Protein AF-F8J615-F1 (afdb_monomer_lite)

Secondary structure (DSSP, 8-state):
---SSHHHHHHHHHB--SPEEEEEEEEEETTEEEEEEEE-TT-EEEEEEEEPPBPTTSSB-GGGPPTTEEEETTTEEEEEEEE---TTSSSSS------

Radius of gyration: 18.22 Å; chains: 1; bounding box: 28×56×58 Å

pLDDT: mean 74.1, std 15.86, range [41.38, 92.69]

Sequence (99 aa):
MLAIRHHAHILEYCVLHNTTPEGPVIGRLDGSDFSEFVLDEFGRRFAYSGVAPRLSNGQFDDAALKDGEFIVPPGLIYKYRGYADKRRRLLGFATTTSA

Structure (mmCIF, N/CA/C/O backbone):
data_AF-F8J615-F1
#
_entry.id   AF-F8J615-F1
#
loop_
_atom_site.group_PDB
_atom_site.id
_atom_site.type_symbol
_atom_site.label_atom_id
_atom_site.label_alt_id
_atom_site.label_comp_id
_atom_site.label_asym_id
_atom_site.label_entity_id
_atom_site.label_seq_id
_atom_site.pdbx_PDB_ins_code
_atom_site.Cartn_x
_atom_site.Cartn_y
_atom_site.Cartn_z
_atom_site.occupancy
_atom_site.B_iso_or_equiv
_atom_site.auth_seq_id
_atom_site.auth_comp_id
_atom_site.auth_asym_id
_atom_site.auth_atom_id
_atom_site.pdbx_PDB_model_num
ATOM 1 N N . MET A 1 1 ? 6.841 -24.681 23.557 1.00 41.38 1 MET A N 1
ATOM 2 C CA . MET A 1 1 ? 6.531 -23.245 23.377 1.00 41.38 1 MET A CA 1
ATOM 3 C C . MET A 1 1 ? 7.781 -22.543 22.854 1.00 41.38 1 MET A C 1
ATOM 5 O O . MET A 1 1 ? 8.574 -22.063 23.647 1.00 41.38 1 MET A O 1
ATOM 9 N N . LEU A 1 2 ? 8.031 -22.565 21.541 1.00 45.41 2 LEU A N 1
ATOM 10 C CA . LEU A 1 2 ? 9.156 -21.832 20.944 1.00 45.41 2 LEU A CA 1
ATOM 11 C C . LEU A 1 2 ? 8.871 -21.574 19.453 1.00 45.41 2 LEU A C 1
ATOM 13 O O . LEU A 1 2 ? 9.313 -22.321 18.592 1.00 45.41 2 LEU A O 1
ATOM 17 N N . ALA A 1 3 ? 8.072 -20.551 19.151 1.00 45.34 3 ALA A N 1
ATOM 18 C CA . ALA A 1 3 ? 7.845 -20.091 17.773 1.00 45.34 3 ALA A CA 1
ATOM 19 C C . ALA A 1 3 ? 7.894 -18.556 17.656 1.00 45.34 3 ALA A C 1
ATOM 21 O O . ALA A 1 3 ? 7.416 -17.982 16.690 1.00 45.34 3 ALA A O 1
ATOM 22 N N . ILE A 1 4 ? 8.477 -17.867 18.643 1.00 47.19 4 ILE A N 1
ATOM 23 C CA . ILE A 1 4 ? 8.467 -16.398 18.718 1.00 47.19 4 ILE A CA 1
ATOM 24 C C . ILE A 1 4 ? 9.898 -15.871 18.615 1.00 47.19 4 ILE A C 1
ATOM 26 O O . ILE A 1 4 ? 10.379 -15.212 19.524 1.00 47.19 4 ILE A O 1
ATOM 30 N N . ARG A 1 5 ? 10.632 -16.248 17.561 1.00 47.94 5 ARG A N 1
ATOM 31 C CA . ARG A 1 5 ? 11.920 -15.605 17.206 1.00 47.94 5 ARG A CA 1
ATOM 32 C C . ARG A 1 5 ? 12.177 -15.523 15.699 1.00 47.94 5 ARG A C 1
ATOM 34 O O . ARG A 1 5 ? 12.901 -14.634 15.281 1.00 47.94 5 ARG A O 1
ATOM 41 N N . HIS A 1 6 ? 11.544 -16.373 14.884 1.00 48.22 6 HIS A N 1
ATOM 42 C CA . HIS A 1 6 ? 11.678 -16.313 13.420 1.00 48.22 6 HIS A CA 1
ATOM 43 C C . HIS A 1 6 ? 10.702 -15.343 12.729 1.00 48.22 6 HIS A C 1
ATOM 45 O O . HIS A 1 6 ? 11.033 -14.838 11.664 1.00 48.22 6 HIS A O 1
ATOM 51 N N . HIS A 1 7 ? 9.547 -15.027 13.330 1.00 51.00 7 HIS A N 1
ATOM 52 C CA . HIS A 1 7 ? 8.560 -14.117 12.721 1.00 51.00 7 HIS A CA 1
ATOM 53 C C . HIS A 1 7 ? 9.024 -12.652 12.687 1.00 51.00 7 HIS A C 1
ATOM 55 O O . HIS A 1 7 ? 8.824 -11.971 11.686 1.00 51.00 7 HIS A O 1
ATOM 61 N N . ALA A 1 8 ? 9.696 -12.172 13.740 1.00 46.19 8 ALA A N 1
ATOM 62 C CA . ALA A 1 8 ? 10.144 -10.777 13.814 1.00 46.19 8 ALA A CA 1
ATOM 63 C C . ALA A 1 8 ? 11.122 -10.416 12.680 1.00 46.19 8 ALA A C 1
ATOM 65 O O . ALA A 1 8 ? 10.989 -9.365 12.065 1.00 46.19 8 ALA A O 1
ATOM 66 N N . HIS A 1 9 ? 12.032 -11.335 12.340 1.00 47.38 9 HIS A N 1
ATOM 67 C CA . HIS A 1 9 ? 13.005 -11.130 11.266 1.00 47.38 9 HIS A CA 1
ATOM 68 C C . HIS A 1 9 ? 12.369 -11.132 9.866 1.00 47.38 9 HIS A C 1
ATOM 70 O O . HIS A 1 9 ? 12.890 -10.481 8.972 1.00 47.38 9 HIS A O 1
ATOM 76 N N . ILE A 1 10 ? 11.259 -11.854 9.653 1.00 52.44 10 ILE A N 1
ATOM 77 C CA . ILE A 1 10 ? 10.537 -11.869 8.366 1.00 52.44 10 ILE A CA 1
ATOM 78 C C . ILE A 1 10 ? 9.768 -10.555 8.176 1.00 52.44 10 ILE A C 1
ATOM 80 O O . ILE A 1 10 ? 9.771 -9.989 7.083 1.00 52.44 10 ILE A O 1
ATOM 84 N N . LEU A 1 11 ? 9.177 -10.027 9.253 1.00 52.38 11 LEU A N 1
ATOM 85 C CA . LEU A 1 11 ? 8.451 -8.758 9.226 1.00 52.38 11 LEU A CA 1
ATOM 86 C C . LEU A 1 11 ? 9.345 -7.580 8.819 1.00 52.38 11 LEU A C 1
ATOM 88 O O . LEU A 1 11 ? 8.904 -6.742 8.038 1.00 52.38 11 LEU A O 1
ATOM 92 N N . GLU A 1 12 ? 10.605 -7.539 9.264 1.00 51.88 12 GLU A N 1
ATOM 93 C CA . GLU A 1 12 ? 11.549 -6.477 8.873 1.00 51.88 12 GLU A CA 1
ATOM 94 C C . GLU A 1 12 ? 11.783 -6.408 7.354 1.00 51.88 12 GLU A C 1
ATOM 96 O O . GLU A 1 12 ? 11.981 -5.319 6.819 1.00 51.88 12 GLU A O 1
ATOM 101 N N . TYR A 1 13 ? 11.690 -7.535 6.636 1.00 56.03 13 TYR A N 1
ATOM 102 C CA . TYR A 1 13 ? 11.804 -7.564 5.171 1.00 56.03 13 TYR A CA 1
ATOM 103 C C . TYR A 1 13 ? 10.472 -7.332 4.441 1.00 56.03 13 TYR A C 1
ATOM 105 O O . TYR A 1 13 ? 10.479 -6.963 3.264 1.00 56.03 13 TYR A O 1
ATOM 113 N N . CYS A 1 14 ? 9.335 -7.531 5.114 1.00 68.56 14 CYS A N 1
ATOM 114 C CA . CYS A 1 14 ? 8.002 -7.295 4.557 1.00 68.56 14 CYS A CA 1
ATOM 115 C C . CYS A 1 14 ? 7.497 -5.863 4.778 1.00 68.56 14 CYS A C 1
ATOM 117 O O . CYS A 1 14 ? 6.544 -5.464 4.109 1.00 68.56 14 CYS A O 1
ATOM 119 N N . VAL A 1 15 ? 8.107 -5.087 5.681 1.00 78.44 15 VAL A N 1
ATOM 120 C CA . VAL A 1 15 ? 7.726 -3.691 5.930 1.00 78.44 15 VAL A CA 1
ATOM 121 C C . VAL A 1 15 ? 8.602 -2.733 5.119 1.00 78.44 15 VAL A C 1
ATOM 123 O O . VAL A 1 15 ? 9.804 -2.603 5.352 1.00 78.44 15 VAL A O 1
ATOM 126 N N . LEU A 1 16 ? 7.988 -2.006 4.187 1.00 82.44 16 LEU A N 1
ATOM 127 C CA . LEU A 1 16 ? 8.661 -0.974 3.403 1.00 82.44 16 LEU A CA 1
ATOM 128 C C . LEU A 1 16 ? 8.666 0.349 4.170 1.00 82.44 16 LEU A C 1
ATOM 130 O O . LEU A 1 16 ? 7.620 0.932 4.455 1.00 82.44 16 LEU A O 1
ATOM 134 N N . HIS A 1 17 ? 9.867 0.835 4.459 1.00 80.19 17 HIS A N 1
ATOM 135 C CA . HIS A 1 17 ? 10.097 2.151 5.041 1.00 80.19 17 HIS A CA 1
ATOM 136 C C . HIS A 1 17 ? 10.492 3.142 3.934 1.00 80.19 17 HIS A C 1
ATOM 138 O O . HIS A 1 17 ? 10.990 2.738 2.886 1.00 80.19 17 HIS A O 1
ATOM 144 N N . ASN A 1 18 ? 10.267 4.441 4.157 1.00 82.50 18 ASN A N 1
ATOM 145 C CA . ASN A 1 18 ? 10.636 5.520 3.223 1.00 82.50 18 ASN A CA 1
ATOM 146 C C . ASN A 1 18 ? 10.016 5.408 1.817 1.00 82.50 18 ASN A C 1
ATOM 148 O O . ASN A 1 18 ? 10.662 5.698 0.809 1.00 82.50 18 ASN A O 1
ATOM 152 N N . THR A 1 19 ? 8.749 5.004 1.726 1.00 87.94 19 THR A N 1
ATOM 153 C CA . THR A 1 19 ? 8.056 4.938 0.438 1.00 87.94 19 THR A CA 1
ATOM 154 C C . THR A 1 19 ? 7.598 6.314 -0.041 1.00 87.94 19 THR A C 1
ATOM 156 O O . THR A 1 19 ? 7.015 7.081 0.725 1.00 87.94 19 THR A O 1
ATOM 159 N N . THR A 1 20 ? 7.786 6.606 -1.325 1.00 89.56 20 THR A N 1
ATOM 160 C CA . THR A 1 20 ? 7.277 7.819 -1.974 1.00 89.56 20 THR A CA 1
ATOM 161 C C . THR A 1 20 ? 5.940 7.516 -2.661 1.00 89.56 20 THR A C 1
ATOM 163 O O . THR A 1 20 ? 5.904 6.623 -3.510 1.00 89.56 20 THR A O 1
ATOM 166 N N . PRO A 1 21 ? 4.844 8.225 -2.335 1.00 89.12 21 PRO A N 1
ATOM 167 C CA . PRO A 1 21 ? 3.562 8.048 -3.015 1.00 89.1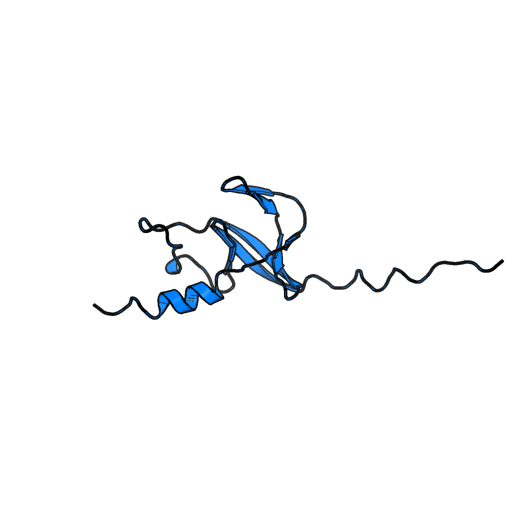2 21 PRO A CA 1
ATOM 168 C C . PRO A 1 21 ? 3.660 8.433 -4.496 1.00 89.12 21 PRO A C 1
ATOM 170 O O . PRO A 1 21 ? 4.287 9.431 -4.852 1.00 89.12 21 PRO A O 1
ATOM 173 N N . GLU A 1 22 ? 3.028 7.646 -5.362 1.00 88.88 22 GLU A N 1
ATOM 174 C CA . GLU A 1 22 ? 2.975 7.883 -6.801 1.00 88.88 22 GLU A CA 1
ATOM 175 C C . GLU A 1 22 ? 1.548 7.693 -7.333 1.00 88.88 22 GLU A C 1
ATOM 177 O O . GLU A 1 22 ? 0.860 6.723 -7.011 1.00 88.88 22 GLU A O 1
ATOM 182 N N . GLY A 1 23 ? 1.113 8.610 -8.197 1.00 86.88 23 GLY A N 1
ATOM 183 C CA . GLY A 1 23 ? -0.213 8.561 -8.802 1.00 86.88 23 GLY A CA 1
ATOM 184 C C . GLY A 1 23 ? -1.290 9.231 -7.942 1.00 86.88 23 GLY A C 1
ATOM 185 O O . GLY A 1 23 ? -0.977 10.103 -7.128 1.00 86.88 23 GLY A O 1
ATOM 186 N N . PRO A 1 24 ? -2.571 8.901 -8.176 1.00 90.94 24 PRO A N 1
ATOM 187 C CA . PRO A 1 24 ? -3.676 9.523 -7.462 1.00 90.94 24 PRO A CA 1
ATOM 188 C C . PRO A 1 24 ? -3.723 9.068 -6.001 1.00 90.94 24 PRO A C 1
ATOM 190 O O . PRO A 1 24 ? -3.505 7.895 -5.692 1.00 90.94 24 PRO A O 1
ATOM 193 N N . VAL A 1 25 ? -4.077 9.998 -5.112 1.00 92.69 25 VAL A N 1
ATOM 194 C CA . VAL A 1 25 ? -4.448 9.686 -3.727 1.00 92.69 25 VAL A CA 1
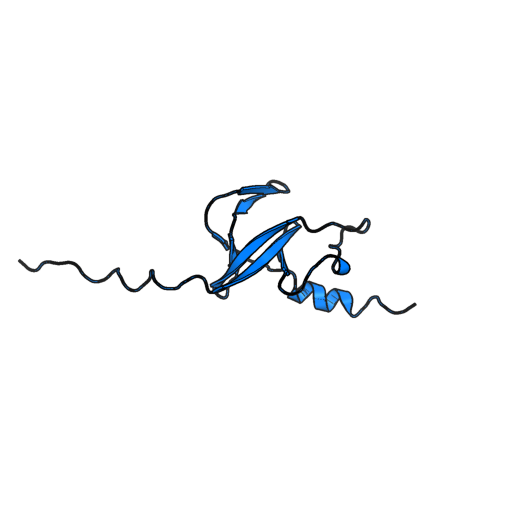ATOM 195 C C . VAL A 1 25 ? -5.791 8.965 -3.750 1.00 92.69 25 VAL A C 1
ATOM 197 O O . VAL A 1 25 ? -6.771 9.501 -4.266 1.00 92.69 25 VAL A O 1
ATOM 200 N N . ILE A 1 26 ? -5.836 7.754 -3.202 1.00 92.00 26 ILE A N 1
ATOM 201 C CA . ILE A 1 26 ? -7.032 6.897 -3.205 1.00 92.00 26 ILE A CA 1
ATOM 202 C C . ILE A 1 26 ? -7.716 6.830 -1.836 1.00 92.00 26 ILE A C 1
ATOM 204 O O . ILE A 1 26 ? -8.823 6.307 -1.727 1.00 92.00 26 ILE A O 1
ATOM 208 N N . GLY A 1 27 ? -7.086 7.367 -0.789 1.00 88.62 27 GLY A N 1
ATOM 209 C CA . GLY A 1 27 ? -7.676 7.407 0.542 1.00 88.62 27 GLY A CA 1
ATOM 210 C C . GLY A 1 27 ? -6.771 8.022 1.600 1.00 88.62 27 GLY A C 1
ATOM 211 O O . GLY A 1 27 ? -5.664 8.482 1.320 1.00 88.62 27 GLY A O 1
ATOM 212 N N . ARG A 1 28 ? -7.267 8.001 2.839 1.00 89.19 28 ARG A N 1
ATOM 213 C CA . ARG A 1 28 ? -6.564 8.456 4.040 1.00 89.19 28 ARG A CA 1
ATOM 214 C C . ARG A 1 28 ? -6.673 7.393 5.127 1.00 89.19 28 ARG A C 1
ATOM 216 O O . ARG A 1 28 ? -7.775 6.936 5.424 1.00 89.19 28 ARG A O 1
ATOM 223 N N . LEU A 1 29 ? -5.547 7.019 5.725 1.00 83.56 29 LEU A N 1
ATOM 224 C CA . LEU A 1 29 ? -5.468 6.077 6.840 1.00 83.56 29 LEU A CA 1
ATOM 225 C C . LEU A 1 29 ? -4.609 6.683 7.952 1.00 83.56 29 LEU A C 1
ATOM 227 O O . LEU A 1 29 ? -3.526 7.191 7.685 1.00 83.56 29 LEU A O 1
ATOM 231 N N . ASP A 1 30 ? -5.096 6.640 9.193 1.00 81.56 30 ASP A N 1
ATOM 232 C CA . ASP A 1 30 ? -4.375 7.158 10.371 1.00 81.56 30 ASP A CA 1
ATOM 233 C C . ASP A 1 30 ? -3.947 8.640 10.236 1.00 81.56 30 ASP A C 1
ATOM 235 O O . ASP A 1 30 ? -2.914 9.073 10.734 1.00 81.56 30 ASP A O 1
ATOM 239 N N . GLY A 1 31 ? -4.730 9.433 9.493 1.00 84.19 31 GLY A N 1
ATOM 240 C CA . GLY A 1 31 ? -4.427 10.841 9.212 1.00 84.19 31 GLY A CA 1
ATOM 241 C C . GLY A 1 31 ? -3.417 11.074 8.083 1.00 84.19 31 GLY A C 1
ATOM 242 O O . GLY A 1 31 ? -3.179 12.2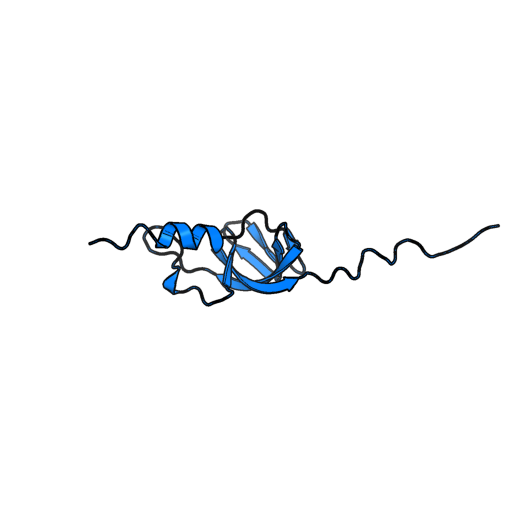27 7.736 1.00 84.19 31 GLY A O 1
ATOM 243 N N . SER A 1 32 ? -2.881 10.014 7.474 1.00 84.12 32 SER A N 1
ATOM 244 C CA . SER A 1 32 ? -1.975 10.086 6.325 1.00 84.12 32 SER A CA 1
ATOM 245 C C . SER A 1 32 ? -2.674 9.693 5.027 1.00 84.12 32 SER A C 1
ATOM 247 O O . SER A 1 32 ? -3.357 8.671 4.948 1.00 84.12 32 SER A O 1
ATOM 249 N N . ASP A 1 33 ? -2.509 10.523 4.002 1.00 89.44 33 ASP A N 1
ATOM 250 C CA . ASP A 1 33 ? -2.993 10.241 2.653 1.00 89.44 33 ASP A CA 1
ATOM 251 C C . ASP A 1 33 ? -2.143 9.142 2.008 1.00 89.44 33 ASP A C 1
ATOM 253 O O . ASP A 1 33 ? -0.918 9.131 2.146 1.00 89.44 33 ASP A O 1
ATOM 257 N N . PHE A 1 34 ? -2.786 8.222 1.289 1.00 88.69 34 PHE A N 1
ATOM 258 C CA . PHE A 1 34 ? -2.098 7.162 0.562 1.00 88.69 34 PHE A CA 1
ATOM 259 C C . PHE A 1 34 ? -2.539 7.094 -0.896 1.00 88.69 34 PHE A C 1
ATOM 261 O O . PHE A 1 34 ? -3.686 7.376 -1.253 1.00 88.69 34 PHE A O 1
ATOM 268 N N . SER A 1 35 ? -1.579 6.754 -1.751 1.00 92.38 35 SER A N 1
ATOM 269 C CA . SER A 1 35 ? -1.751 6.739 -3.202 1.00 92.38 35 SER A CA 1
ATOM 270 C C . SER A 1 35 ? -1.951 5.331 -3.733 1.00 92.38 35 SER A C 1
ATOM 272 O O . SER A 1 35 ? -1.634 4.350 -3.067 1.00 92.38 35 SER A O 1
ATOM 274 N N . GLU A 1 36 ? -2.489 5.233 -4.947 1.00 91.56 36 GLU A N 1
ATOM 275 C CA . GLU A 1 36 ? -2.672 3.945 -5.621 1.00 91.56 36 GLU A CA 1
ATOM 276 C C . GLU A 1 36 ? -1.350 3.184 -5.770 1.00 91.56 36 GLU A C 1
ATOM 278 O O . GLU A 1 36 ? -1.320 1.954 -5.669 1.00 91.56 36 GLU A O 1
ATOM 283 N N . PHE A 1 37 ? -0.248 3.916 -5.952 1.00 91.69 37 PHE A N 1
ATOM 284 C CA . PHE A 1 37 ? 1.087 3.353 -6.021 1.00 91.69 37 PHE A CA 1
ATOM 285 C C . PHE A 1 37 ? 2.027 4.003 -5.016 1.00 91.69 37 PHE A C 1
ATOM 287 O O . PHE A 1 37 ? 1.880 5.161 -4.626 1.00 91.69 37 PHE A O 1
ATOM 294 N N . VAL A 1 38 ? 3.050 3.245 -4.643 1.00 91.31 38 VAL A N 1
ATOM 295 C CA . VAL A 1 38 ? 4.204 3.755 -3.912 1.00 91.31 38 VAL A CA 1
ATOM 296 C C . VAL A 1 38 ? 5.487 3.234 -4.535 1.00 91.31 38 VAL A C 1
ATOM 298 O O . VAL A 1 38 ? 5.529 2.133 -5.090 1.00 91.31 38 VAL A O 1
ATOM 301 N N . LEU A 1 39 ? 6.534 4.039 -4.439 1.00 90.44 39 LEU A N 1
ATOM 302 C CA . LEU A 1 39 ? 7.891 3.678 -4.811 1.00 90.44 39 LEU A CA 1
ATOM 303 C C . LEU A 1 39 ? 8.726 3.503 -3.555 1.00 90.44 39 LEU A C 1
ATOM 305 O O . LEU A 1 39 ? 8.594 4.294 -2.626 1.00 90.44 39 LEU A O 1
ATOM 309 N N . ASP A 1 40 ? 9.603 2.511 -3.526 1.00 87.31 40 ASP A N 1
ATOM 310 C CA . ASP A 1 40 ? 10.642 2.461 -2.501 1.00 87.31 40 ASP A CA 1
ATOM 311 C C . ASP A 1 40 ? 11.889 3.260 -2.916 1.00 87.31 40 ASP A C 1
ATOM 313 O O . ASP A 1 40 ? 11.992 3.772 -4.035 1.00 87.31 40 ASP A O 1
ATOM 317 N N . GLU A 1 41 ? 12.871 3.329 -2.019 1.00 84.38 41 GLU A N 1
ATOM 318 C CA . GLU A 1 41 ? 14.161 3.985 -2.266 1.00 84.38 41 GLU A CA 1
ATOM 319 C C . GLU A 1 41 ? 14.940 3.395 -3.459 1.00 84.38 41 GLU A C 1
ATOM 321 O O . GLU A 1 41 ? 15.739 4.086 -4.092 1.00 84.38 41 GLU A O 1
ATOM 326 N N . PHE A 1 42 ? 14.665 2.139 -3.823 1.00 82.56 42 PHE A N 1
ATOM 327 C CA . PHE A 1 42 ? 15.272 1.452 -4.961 1.00 82.56 42 PHE A CA 1
ATOM 328 C C . PHE A 1 42 ? 14.518 1.694 -6.285 1.00 82.56 42 PHE A C 1
ATOM 330 O O . PHE A 1 42 ? 14.952 1.223 -7.341 1.00 82.56 42 PHE A O 1
ATOM 337 N N . GLY A 1 43 ? 13.402 2.433 -6.265 1.00 84.94 43 GLY A N 1
ATOM 338 C CA . GLY A 1 43 ? 12.564 2.709 -7.435 1.00 84.94 43 GLY A CA 1
ATOM 339 C C . GLY A 1 43 ? 11.681 1.533 -7.873 1.00 84.94 43 GLY A C 1
ATOM 340 O O . GLY A 1 43 ? 11.181 1.516 -9.004 1.00 84.94 43 GLY A O 1
ATOM 341 N N . ARG A 1 44 ? 11.492 0.536 -7.008 1.00 88.19 44 ARG A N 1
ATOM 342 C CA . ARG A 1 44 ? 10.494 -0.525 -7.159 1.00 88.19 44 ARG A CA 1
ATOM 343 C C . ARG A 1 44 ? 9.115 0.073 -6.915 1.00 88.19 44 ARG A C 1
ATOM 345 O O . ARG A 1 44 ? 8.903 0.770 -5.930 1.00 88.19 44 ARG A O 1
ATOM 352 N N . ARG A 1 45 ? 8.179 -0.207 -7.818 1.00 90.38 45 ARG A N 1
ATOM 353 C CA . ARG A 1 45 ? 6.787 0.226 -7.745 1.00 90.38 45 ARG A CA 1
ATOM 354 C C . ARG A 1 45 ? 5.923 -0.863 -7.130 1.00 90.38 45 ARG A C 1
ATOM 356 O O . ARG A 1 45 ? 5.932 -2.019 -7.566 1.00 90.38 45 ARG A O 1
ATOM 363 N N . PHE A 1 46 ? 5.105 -0.448 -6.179 1.00 90.81 46 PHE A N 1
ATOM 364 C CA . PHE A 1 46 ? 4.123 -1.284 -5.520 1.00 90.81 46 PHE A CA 1
ATOM 365 C C . PHE A 1 46 ? 2.734 -0.671 -5.682 1.00 90.81 46 PHE A C 1
ATOM 367 O O . PHE A 1 46 ? 2.588 0.547 -5.656 1.00 90.81 46 PHE A O 1
ATOM 374 N N . ALA A 1 47 ? 1.722 -1.512 -5.879 1.00 91.56 47 ALA A N 1
ATOM 375 C CA . ALA A 1 47 ? 0.328 -1.099 -6.034 1.00 91.56 47 ALA A CA 1
ATOM 376 C C . ALA A 1 47 ? -0.479 -1.463 -4.793 1.00 91.56 47 ALA A C 1
ATOM 378 O O . ALA A 1 47 ? -0.304 -2.558 -4.257 1.00 91.56 47 ALA A O 1
ATOM 379 N N . TYR A 1 48 ? -1.361 -0.571 -4.363 1.00 91.06 48 TYR A N 1
ATOM 380 C CA . TYR A 1 48 ? -2.232 -0.799 -3.220 1.00 91.06 48 TYR A CA 1
ATOM 381 C C . TYR A 1 48 ? -3.088 -2.057 -3.432 1.00 91.06 48 TYR A C 1
ATOM 383 O O . TYR A 1 48 ? -3.704 -2.240 -4.483 1.00 91.06 48 TYR A O 1
ATOM 391 N N . SER A 1 49 ? -3.091 -2.939 -2.433 1.00 89.69 49 SER A N 1
ATOM 392 C CA . SER A 1 49 ? -3.839 -4.205 -2.422 1.00 89.69 49 SER A CA 1
ATOM 393 C C . SER A 1 49 ? -4.907 -4.211 -1.323 1.00 89.69 49 SER A C 1
ATOM 395 O O . SER A 1 49 ? -5.977 -4.791 -1.497 1.00 89.69 49 SER A O 1
ATOM 397 N N . GLY A 1 50 ? -4.654 -3.539 -0.195 1.00 87.62 50 GLY A N 1
ATOM 398 C CA . GLY A 1 50 ? -5.591 -3.511 0.925 1.00 87.62 50 GLY A CA 1
ATOM 399 C C . GLY A 1 50 ? -5.001 -2.913 2.196 1.00 87.62 50 GLY A C 1
ATOM 400 O O . GLY A 1 50 ? -3.980 -2.235 2.167 1.00 87.62 50 GLY A O 1
ATOM 401 N N . VAL A 1 51 ? -5.637 -3.187 3.331 1.00 85.25 51 VAL A N 1
ATOM 402 C CA . VAL A 1 51 ? -5.170 -2.775 4.662 1.00 85.25 51 VAL A CA 1
ATOM 403 C C . VAL A 1 51 ? -4.762 -4.023 5.434 1.00 85.25 51 VAL A C 1
ATOM 405 O O . VAL A 1 51 ? -5.486 -5.018 5.429 1.00 85.25 51 VAL A O 1
ATOM 408 N N . ALA A 1 52 ? -3.604 -3.973 6.084 1.00 83.00 52 ALA A N 1
ATOM 409 C CA . ALA A 1 52 ? -3.089 -5.074 6.876 1.00 83.00 52 ALA A CA 1
ATOM 410 C C . ALA A 1 52 ? -3.950 -5.250 8.134 1.00 83.00 52 ALA A C 1
ATOM 412 O O . ALA A 1 52 ? -4.095 -4.294 8.909 1.00 83.00 52 ALA A O 1
ATOM 413 N N . PRO A 1 53 ? -4.519 -6.447 8.367 1.00 76.81 53 PRO A N 1
ATOM 414 C CA . PRO A 1 53 ? -5.200 -6.722 9.616 1.00 76.81 53 PRO A CA 1
ATOM 415 C C . PRO A 1 53 ? -4.191 -6.625 10.762 1.00 76.81 53 PRO A C 1
ATOM 417 O O . PRO A 1 53 ? -3.088 -7.176 10.713 1.00 76.81 53 PRO A O 1
ATOM 420 N N . ARG A 1 54 ? -4.571 -5.873 11.794 1.00 76.31 54 ARG A N 1
ATOM 421 C CA . ARG A 1 54 ? -3.803 -5.774 13.032 1.00 76.31 54 ARG A CA 1
ATOM 422 C C . ARG A 1 54 ? -4.304 -6.848 13.989 1.00 76.31 54 ARG A C 1
ATOM 424 O O . ARG A 1 54 ? -5.502 -6.938 14.254 1.00 76.31 54 ARG A O 1
ATOM 431 N N . LEU A 1 55 ? -3.385 -7.643 14.515 1.00 72.06 55 LEU A N 1
ATOM 432 C CA . LEU A 1 55 ? -3.650 -8.564 15.610 1.00 72.06 55 LEU A CA 1
ATOM 433 C C . LEU A 1 55 ? -3.993 -7.773 16.879 1.00 72.06 55 LEU A C 1
ATOM 435 O O . LEU A 1 55 ? -3.610 -6.613 17.043 1.00 72.06 55 LEU A O 1
ATOM 439 N N . SER A 1 56 ? -4.663 -8.419 17.835 1.00 70.44 56 SER A N 1
ATOM 440 C CA . SER A 1 56 ? -5.031 -7.805 19.122 1.00 70.44 56 SER A CA 1
ATOM 441 C C . SER A 1 56 ? -3.826 -7.341 19.955 1.00 70.44 56 SER A C 1
ATOM 443 O O . SER A 1 56 ? -3.992 -6.594 20.913 1.00 70.44 56 SER A O 1
ATOM 445 N N . ASN A 1 57 ? -2.616 -7.776 19.594 1.00 67.44 57 ASN A N 1
ATOM 446 C CA . ASN A 1 57 ? -1.352 -7.347 20.192 1.00 67.44 57 ASN A CA 1
ATOM 447 C C . ASN A 1 57 ? -0.749 -6.091 19.520 1.00 67.44 57 ASN A C 1
ATOM 449 O O . ASN A 1 57 ? 0.353 -5.689 19.882 1.00 67.44 57 ASN A O 1
ATOM 453 N N . GLY A 1 58 ? -1.433 -5.501 18.532 1.00 66.62 58 GLY A N 1
ATOM 454 C CA . GLY A 1 58 ? -0.982 -4.322 17.791 1.00 66.62 58 GLY A CA 1
ATOM 455 C C . GLY A 1 58 ? 0.028 -4.601 16.674 1.00 66.62 58 GLY A C 1
ATOM 456 O O . GLY A 1 58 ? 0.395 -3.670 15.962 1.00 66.62 58 GLY A O 1
ATOM 457 N N . GLN A 1 59 ? 0.460 -5.852 16.489 1.00 69.75 59 GLN A N 1
ATOM 458 C CA . GLN A 1 59 ? 1.322 -6.252 15.375 1.00 69.75 59 GLN A CA 1
ATOM 459 C C . GLN A 1 59 ? 0.492 -6.575 14.130 1.00 69.75 59 GLN A C 1
ATOM 461 O O . GLN A 1 59 ? -0.697 -6.882 14.215 1.00 69.75 59 GLN A O 1
ATOM 466 N N . PHE A 1 60 ? 1.119 -6.500 12.961 1.00 72.62 60 PHE A N 1
ATOM 467 C CA . PHE A 1 60 ? 0.490 -6.925 11.716 1.00 72.62 60 PHE A CA 1
ATOM 468 C C . PHE A 1 60 ? 0.445 -8.451 11.632 1.00 72.62 60 PHE A C 1
ATOM 470 O O . PHE A 1 60 ? 1.396 -9.118 12.035 1.00 72.62 60 PHE A O 1
ATOM 477 N N . ASP A 1 61 ? -0.664 -8.989 11.127 1.00 71.56 61 ASP A N 1
ATOM 478 C CA . ASP A 1 61 ? -0.813 -10.426 10.907 1.00 71.56 61 ASP A CA 1
ATOM 479 C C . ASP A 1 61 ? -0.034 -10.852 9.651 1.00 71.56 61 ASP A C 1
ATOM 481 O O . ASP A 1 61 ? -0.455 -10.583 8.522 1.00 71.56 61 ASP A O 1
ATOM 485 N N . ASP A 1 62 ? 1.122 -11.493 9.838 1.00 63.97 62 ASP A N 1
ATOM 486 C CA . ASP A 1 62 ?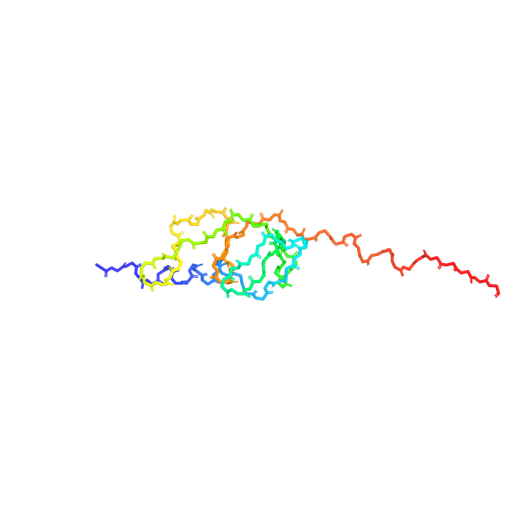 1.941 -11.998 8.733 1.00 63.97 62 ASP A CA 1
ATOM 487 C C . ASP A 1 62 ? 1.339 -13.229 8.054 1.00 63.97 62 ASP A C 1
ATOM 489 O O . ASP A 1 62 ? 1.559 -13.434 6.863 1.00 63.97 62 ASP A O 1
ATOM 493 N N . ALA A 1 63 ? 0.510 -14.004 8.758 1.00 64.38 63 ALA A N 1
ATOM 494 C CA . ALA A 1 63 ? -0.152 -15.163 8.168 1.00 64.38 63 ALA A CA 1
ATOM 495 C C . ALA A 1 63 ? -1.208 -14.753 7.126 1.00 64.38 63 ALA A C 1
ATOM 497 O O . ALA A 1 63 ? -1.610 -15.566 6.291 1.00 64.38 63 ALA A O 1
ATOM 498 N N . ALA A 1 64 ? -1.653 -13.493 7.163 1.00 67.31 64 ALA A N 1
ATOM 499 C CA . ALA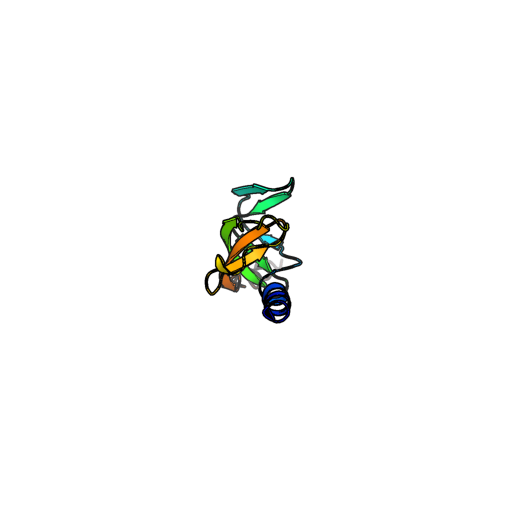 A 1 64 ? -2.570 -12.920 6.187 1.00 67.31 64 ALA A CA 1
ATOM 500 C C . ALA A 1 64 ? -1.867 -12.351 4.938 1.00 67.31 64 ALA A C 1
ATOM 502 O O . ALA A 1 64 ? -2.536 -12.139 3.922 1.00 67.31 64 ALA A O 1
ATOM 503 N N . LEU A 1 65 ? -0.551 -12.105 4.991 1.00 72.31 65 LEU A N 1
ATOM 504 C CA . LEU A 1 65 ? 0.229 -11.601 3.859 1.00 72.31 65 LEU A CA 1
ATOM 505 C C . LEU A 1 65 ? 0.455 -12.703 2.826 1.00 72.31 65 LEU A C 1
ATOM 507 O O . LEU A 1 65 ? 0.916 -13.801 3.139 1.00 72.31 65 LEU A O 1
ATOM 511 N N . LYS A 1 66 ? 0.164 -12.400 1.562 1.00 71.06 66 LYS A N 1
ATOM 512 C CA . LYS A 1 66 ? 0.467 -13.296 0.444 1.00 71.06 66 LYS A CA 1
ATOM 513 C C . LYS A 1 66 ? 1.850 -13.006 -0.123 1.00 71.06 66 LYS A C 1
ATOM 515 O O . LYS A 1 66 ? 2.413 -11.927 0.040 1.00 71.06 66 LYS A O 1
ATOM 520 N N . ASP A 1 67 ? 2.371 -13.971 -0.872 1.00 73.38 67 ASP A N 1
ATOM 521 C CA . ASP A 1 67 ? 3.655 -13.829 -1.550 1.00 73.38 67 ASP A CA 1
ATOM 522 C C . ASP A 1 67 ? 3.666 -12.604 -2.493 1.00 73.38 67 ASP A C 1
ATOM 524 O O . ASP A 1 67 ? 2.756 -12.403 -3.314 1.00 73.38 67 ASP A O 1
ATOM 528 N N . GLY A 1 68 ? 4.683 -11.751 -2.336 1.00 77.56 68 GLY A N 1
ATOM 529 C CA . GLY A 1 68 ? 4.833 -10.485 -3.061 1.00 77.56 68 GLY A CA 1
ATOM 530 C C . GLY A 1 68 ? 4.017 -9.305 -2.517 1.00 77.56 68 GLY A C 1
ATOM 531 O O . GLY A 1 68 ? 4.001 -8.247 -3.159 1.00 77.56 68 GLY A O 1
ATOM 532 N N . GLU A 1 69 ? 3.344 -9.467 -1.377 1.00 85.31 69 GLU A N 1
ATOM 533 C CA . GLU A 1 69 ? 2.711 -8.383 -0.627 1.00 85.31 69 GLU A CA 1
ATOM 534 C C . GLU A 1 69 ? 3.638 -7.840 0.469 1.00 85.31 69 GLU A C 1
ATOM 536 O O . GLU A 1 69 ? 4.418 -8.564 1.083 1.00 85.31 69 GLU A O 1
ATOM 541 N N . PHE A 1 70 ? 3.551 -6.534 0.690 1.00 85.81 70 PHE A N 1
ATOM 542 C CA . PHE A 1 70 ? 4.397 -5.766 1.590 1.00 85.81 70 PHE A CA 1
ATOM 543 C C . PHE A 1 70 ? 3.533 -4.822 2.410 1.00 85.81 70 PHE A C 1
ATOM 545 O O . PHE A 1 70 ? 2.570 -4.249 1.900 1.00 85.81 70 PHE A O 1
ATOM 552 N N . ILE A 1 71 ? 3.896 -4.628 3.671 1.00 85.75 71 ILE A N 1
ATOM 553 C CA . ILE A 1 71 ? 3.235 -3.673 4.551 1.00 85.75 71 ILE A CA 1
ATOM 554 C C . ILE A 1 71 ? 3.952 -2.332 4.441 1.00 85.75 71 ILE A C 1
ATOM 556 O O . ILE A 1 71 ? 5.167 -2.240 4.575 1.00 85.75 71 ILE A O 1
ATOM 560 N N . VAL A 1 72 ? 3.191 -1.271 4.238 1.00 85.31 72 VAL A N 1
ATOM 561 C CA . VAL A 1 72 ? 3.658 0.109 4.284 1.00 85.31 72 VAL A CA 1
ATOM 562 C C . VAL A 1 72 ? 3.003 0.769 5.497 1.00 85.31 72 VAL A C 1
ATOM 564 O O . VAL A 1 72 ? 1.772 0.728 5.617 1.00 85.31 72 VAL A O 1
ATOM 567 N N . PRO A 1 73 ? 3.771 1.369 6.421 1.00 81.50 73 PRO A N 1
ATOM 568 C CA . PRO A 1 73 ? 3.203 2.141 7.522 1.00 81.50 73 PRO A CA 1
ATOM 569 C C . PRO A 1 73 ? 2.240 3.221 6.986 1.00 81.50 73 PRO A C 1
ATOM 571 O O . PRO A 1 73 ? 2.564 3.870 5.993 1.00 81.50 73 PRO A O 1
ATOM 574 N N . PRO A 1 74 ? 1.049 3.413 7.588 1.00 77.25 74 PRO A N 1
ATOM 575 C CA . PRO A 1 74 ? 0.631 2.950 8.916 1.00 77.25 74 PRO A CA 1
ATOM 576 C C . PRO A 1 74 ? -0.031 1.555 8.964 1.00 77.25 74 PRO A C 1
ATOM 578 O O . PRO A 1 74 ? -0.598 1.184 9.989 1.00 77.25 74 PRO A O 1
ATOM 581 N N . GLY A 1 75 ? 0.016 0.754 7.901 1.00 85.00 75 GLY A N 1
ATOM 582 C CA . GLY A 1 75 ? -0.605 -0.579 7.869 1.00 85.00 75 GLY A CA 1
ATOM 583 C C . GLY A 1 75 ? -1.329 -0.881 6.568 1.00 85.00 75 GLY A C 1
ATOM 584 O O . GLY A 1 75 ? -2.363 -1.536 6.571 1.00 85.00 75 GLY A O 1
ATOM 585 N N . LEU A 1 76 ? -0.834 -0.352 5.460 1.00 88.19 76 LEU A N 1
ATOM 586 C CA . LEU A 1 76 ? -1.365 -0.582 4.127 1.00 88.19 76 LEU A CA 1
ATOM 587 C C . LEU A 1 76 ? -0.630 -1.764 3.504 1.00 88.19 76 LEU A C 1
ATOM 589 O O . LEU A 1 76 ? 0.578 -1.882 3.660 1.00 88.19 76 LEU A O 1
ATOM 593 N N . ILE A 1 77 ? -1.336 -2.616 2.777 1.00 89.12 77 ILE A N 1
ATOM 594 C CA . ILE A 1 77 ? -0.739 -3.686 1.985 1.00 89.12 77 ILE A CA 1
ATOM 595 C C . ILE A 1 77 ? -0.551 -3.183 0.561 1.00 89.12 77 ILE A C 1
ATOM 597 O O . ILE A 1 77 ? -1.505 -2.760 -0.097 1.00 89.12 77 ILE A O 1
ATOM 601 N N . TYR A 1 78 ? 0.672 -3.306 0.066 1.00 90.56 78 TYR A N 1
ATOM 602 C CA . TYR A 1 78 ? 1.030 -3.062 -1.317 1.00 90.56 78 TYR A CA 1
ATOM 603 C C . TYR A 1 78 ? 1.644 -4.306 -1.946 1.00 90.56 78 TYR A C 1
ATOM 605 O O . TYR A 1 78 ? 2.375 -5.052 -1.308 1.00 90.56 78 TYR A O 1
ATOM 613 N N . LYS A 1 79 ? 1.381 -4.519 -3.231 1.00 89.81 79 LYS A N 1
ATOM 614 C CA . LYS A 1 79 ? 1.914 -5.640 -3.998 1.00 89.81 79 LYS A CA 1
ATOM 615 C C . LYS A 1 79 ? 2.962 -5.168 -4.987 1.00 89.81 79 LYS A C 1
ATOM 617 O O . LYS A 1 79 ? 2.733 -4.198 -5.713 1.00 89.81 79 LYS A O 1
ATOM 622 N N . TYR A 1 80 ? 4.086 -5.874 -5.059 1.00 88.50 80 TYR A N 1
ATOM 623 C CA . TY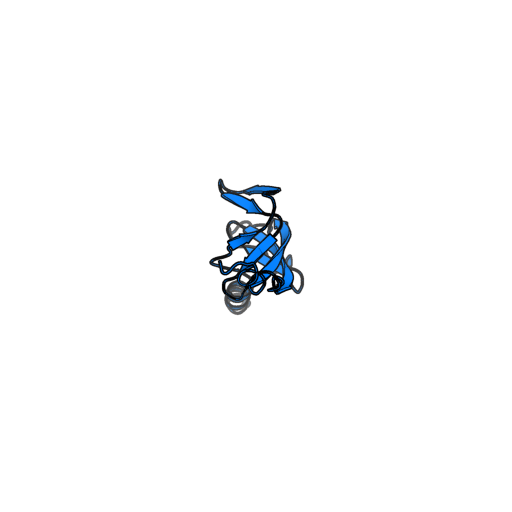R A 1 80 ? 5.129 -5.567 -6.033 1.00 88.50 80 TYR A CA 1
ATOM 624 C C . TYR A 1 80 ? 4.586 -5.673 -7.465 1.00 88.50 80 TYR A C 1
ATOM 626 O O . TYR A 1 80 ? 3.988 -6.681 -7.852 1.00 88.50 80 TYR A O 1
ATOM 634 N N . ARG A 1 81 ? 4.780 -4.614 -8.259 1.00 87.88 81 ARG A N 1
ATOM 635 C CA . ARG A 1 81 ? 4.370 -4.562 -9.672 1.00 87.88 81 ARG A CA 1
ATOM 636 C C . ARG A 1 81 ? 5.541 -4.556 -10.644 1.00 87.88 81 ARG A C 1
ATOM 638 O O . ARG A 1 81 ? 5.340 -4.896 -11.805 1.00 87.88 81 ARG A O 1
ATOM 645 N N . GLY A 1 82 ? 6.737 -4.197 -10.192 1.00 85.25 82 GLY A N 1
ATOM 646 C CA . GLY A 1 82 ? 7.915 -4.065 -11.043 1.00 85.25 82 GLY A CA 1
ATOM 647 C C . GLY A 1 82 ? 8.719 -2.828 -10.673 1.00 85.25 82 GLY A C 1
ATOM 648 O O . GLY A 1 82 ? 8.520 -2.240 -9.616 1.00 85.25 82 GLY A O 1
ATOM 649 N N . TYR A 1 83 ? 9.605 -2.398 -11.561 1.00 80.44 83 TYR A N 1
ATOM 650 C CA . TYR A 1 83 ? 10.257 -1.098 -11.430 1.00 80.44 83 TYR A CA 1
ATOM 651 C C . TYR A 1 83 ? 9.374 -0.000 -12.013 1.00 80.44 83 TYR A C 1
ATOM 653 O O . TYR A 1 83 ? 8.686 -0.216 -13.014 1.00 80.44 83 TYR A O 1
ATOM 661 N N . ALA A 1 84 ? 9.411 1.187 -11.406 1.00 75.62 84 ALA A N 1
ATOM 662 C CA . ALA A 1 84 ? 8.871 2.368 -12.058 1.00 75.62 84 ALA A CA 1
ATOM 663 C C . ALA A 1 84 ? 9.601 2.566 -13.391 1.00 75.62 84 ALA A C 1
ATOM 665 O O . ALA A 1 84 ? 10.834 2.540 -13.457 1.00 75.62 84 ALA A O 1
ATOM 666 N N . ASP A 1 85 ? 8.838 2.725 -14.467 1.00 68.38 85 ASP A N 1
ATOM 667 C CA . ASP A 1 85 ? 9.395 2.838 -15.805 1.00 68.38 85 ASP A CA 1
ATOM 668 C C . ASP A 1 85 ? 10.259 4.114 -15.901 1.00 68.38 85 ASP A C 1
ATOM 670 O O . ASP A 1 85 ? 9.766 5.240 -15.809 1.00 68.38 85 ASP A O 1
ATOM 674 N N . LYS A 1 86 ? 11.581 3.954 -16.061 1.00 55.84 86 LYS A N 1
ATOM 675 C CA . LYS A 1 86 ? 12.555 5.060 -16.167 1.00 55.84 86 LYS A CA 1
ATOM 676 C C . LYS A 1 86 ? 12.467 5.831 -17.498 1.00 55.84 86 LYS A C 1
ATOM 678 O O . LYS A 1 86 ? 13.376 6.596 -17.818 1.00 55.84 86 LYS A O 1
ATOM 683 N N . ARG A 1 87 ? 11.401 5.706 -18.297 1.00 53.56 87 ARG A N 1
ATOM 684 C CA . ARG A 1 87 ? 11.280 6.380 -19.611 1.00 53.56 87 ARG A CA 1
ATOM 685 C C . ARG A 1 87 ? 10.975 7.885 -19.572 1.00 53.56 87 ARG A C 1
ATOM 687 O O . ARG A 1 87 ? 10.579 8.450 -20.586 1.00 53.56 87 ARG A O 1
ATOM 694 N N . ARG A 1 88 ? 11.216 8.585 -18.456 1.00 53.12 88 ARG A N 1
ATOM 695 C CA . ARG A 1 88 ? 11.062 10.056 -18.363 1.00 53.12 88 ARG A CA 1
ATOM 696 C C . ARG A 1 88 ? 12.268 10.818 -17.808 1.00 53.12 88 ARG A C 1
ATOM 698 O O . ARG A 1 88 ? 12.115 11.884 -17.225 1.00 53.12 88 ARG A O 1
ATOM 705 N N . ARG A 1 89 ? 13.491 10.336 -18.045 1.00 50.28 89 ARG A N 1
ATOM 706 C CA . ARG A 1 89 ? 14.710 11.155 -17.863 1.00 50.28 89 ARG A CA 1
ATOM 707 C C . ARG A 1 89 ? 15.683 11.098 -19.046 1.00 50.28 89 ARG A C 1
ATOM 709 O O . ARG A 1 89 ? 16.884 11.157 -18.846 1.00 50.28 89 ARG A O 1
ATOM 716 N N . LEU A 1 90 ? 15.172 11.008 -20.278 1.00 51.09 90 LEU A N 1
ATOM 717 C CA . LEU A 1 90 ? 15.971 11.200 -21.506 1.00 51.09 90 LEU A CA 1
ATOM 718 C C . LEU A 1 90 ? 15.234 11.970 -22.629 1.00 51.09 90 LEU A C 1
ATOM 720 O O . LEU A 1 90 ? 15.643 11.916 -23.779 1.00 51.09 90 LEU A O 1
ATOM 724 N N . LEU A 1 91 ? 14.181 12.735 -22.315 1.00 52.66 91 LEU A N 1
ATOM 725 C CA . LEU A 1 91 ? 13.559 13.690 -23.255 1.00 52.66 91 LEU A CA 1
ATOM 726 C C . LEU A 1 91 ? 13.509 15.111 -22.666 1.00 52.66 91 LEU A C 1
ATOM 728 O O . LEU A 1 91 ? 12.493 15.792 -22.709 1.00 52.66 91 LEU A O 1
ATOM 732 N N . GLY A 1 92 ? 14.625 15.537 -22.072 1.00 47.56 92 GLY A N 1
ATOM 733 C CA . GLY A 1 92 ? 14.832 16.908 -21.587 1.00 47.56 92 GLY A CA 1
ATOM 734 C C . GLY A 1 92 ? 15.988 17.648 -22.266 1.00 47.56 92 GLY A C 1
ATOM 735 O O . GLY A 1 92 ? 16.375 18.699 -21.780 1.00 47.56 92 GLY A O 1
ATOM 736 N N . PHE A 1 93 ? 16.562 17.113 -23.351 1.00 54.03 93 PHE A N 1
ATOM 737 C CA . PHE A 1 93 ? 17.604 17.789 -24.134 1.00 54.03 93 PHE A CA 1
ATOM 738 C C . PHE A 1 93 ? 17.416 17.524 -25.630 1.00 54.03 93 PHE A C 1
ATOM 740 O O . PHE A 1 93 ? 18.205 16.822 -26.250 1.00 54.03 93 PHE A O 1
ATOM 747 N N . ALA A 1 94 ? 16.344 18.059 -26.206 1.00 56.25 94 ALA A N 1
ATOM 748 C CA . ALA A 1 94 ? 16.264 18.316 -27.642 1.00 56.25 94 ALA A CA 1
ATOM 749 C C . ALA A 1 94 ? 15.061 19.219 -27.930 1.00 56.25 94 ALA A C 1
ATOM 751 O O . ALA A 1 94 ? 13.953 18.716 -28.054 1.00 56.25 94 ALA A O 1
ATOM 752 N N . THR A 1 95 ? 15.305 20.530 -28.000 1.00 45.44 95 THR A N 1
ATOM 753 C CA . THR A 1 95 ? 14.704 21.490 -28.953 1.00 45.44 95 THR A CA 1
ATOM 754 C C . THR A 1 95 ? 15.410 22.840 -28.720 1.00 45.44 95 THR A C 1
ATOM 756 O O . THR A 1 95 ? 15.294 23.382 -27.627 1.00 45.44 95 THR A O 1
ATOM 759 N N . THR A 1 96 ? 16.348 23.263 -29.589 1.00 54.50 96 THR A N 1
ATOM 760 C CA . THR A 1 96 ? 16.100 24.159 -30.756 1.00 54.50 96 THR A CA 1
ATOM 761 C C . THR A 1 96 ? 16.073 25.625 -30.268 1.00 54.50 96 THR A C 1
ATOM 763 O O . THR A 1 96 ? 15.247 25.952 -29.434 1.00 54.50 96 THR A O 1
ATOM 766 N N . THR A 1 97 ? 16.973 26.556 -30.612 1.00 58.97 97 THR A N 1
ATOM 767 C CA . THR A 1 97 ? 17.447 26.980 -31.940 1.00 58.97 97 THR A CA 1
ATOM 768 C C . THR A 1 97 ? 18.624 27.949 -31.780 1.00 58.97 97 THR A C 1
ATOM 770 O O . THR A 1 97 ? 18.583 28.836 -30.930 1.00 58.97 97 THR A O 1
ATOM 773 N N . SER A 1 98 ? 19.638 27.802 -32.632 1.00 53.69 98 SER A N 1
ATOM 774 C CA . SER A 1 98 ? 20.602 28.851 -32.973 1.00 53.69 98 SER A CA 1
ATOM 775 C C . SER A 1 98 ? 19.943 29.905 -33.865 1.00 53.69 98 SER A C 1
ATOM 777 O O . SER A 1 98 ? 19.380 29.534 -34.893 1.00 53.69 98 SER A O 1
ATOM 779 N N . ALA A 1 99 ? 20.063 31.184 -33.516 1.00 58.81 99 ALA A N 1
ATOM 780 C CA . ALA A 1 99 ? 20.092 32.309 -34.455 1.00 58.81 99 ALA A CA 1
ATOM 781 C C . ALA A 1 99 ? 20.701 33.525 -33.752 1.00 58.81 99 ALA A C 1
ATOM 783 O O . ALA A 1 99 ? 20.219 33.847 -32.643 1.00 58.81 99 ALA A O 1
#

Foldseek 3Di:
DDDPPVVVVVQVVQEADPKDADADFPDDDPNRTHHQWIAGPVQFIWGFDFFFDADPVRHGDPVPDDPQWGAYPPGTITGTDGGDPPVPPPPPPDDDDDD